Protein AF-A0A2H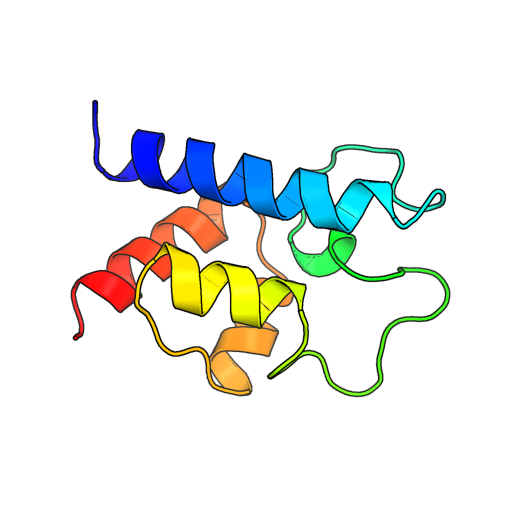6F7Y7-F1 (afdb_monomer_lite)

Radius of gyration: 12.27 Å; chains: 1; bounding box: 32×19×37 Å

pLDDT: mean 95.38, std 5.8, range [60.31, 98.62]

Foldseek 3Di:
DDLLVVLLVQLVVLQCVQLVVEVVSVDPPQQQLSSAHPVDGDPAQPPDPSVVCLCVVLVFDADRVNRVVSNRDGSSVNSVVSVVRSVVD

Structure (mmCIF, N/CA/C/O backbone):
data_AF-A0A2H6F7Y7-F1
#
_entry.id   AF-A0A2H6F7Y7-F1
#
loop_
_atom_site.group_PDB
_atom_site.id
_atom_site.type_symbol
_atom_site.label_atom_id
_atom_site.label_alt_id
_atom_site.label_comp_id
_atom_site.label_asym_id
_atom_site.label_entity_id
_atom_site.label_seq_id
_atom_site.pdbx_PDB_ins_code
_atom_site.Cartn_x
_atom_site.Cartn_y
_atom_site.Cartn_z
_atom_site.occupancy
_atom_site.B_iso_or_equiv
_atom_site.auth_seq_id
_atom_site.auth_comp_id
_atom_site.auth_asym_id
_atom_site.auth_atom_id
_atom_site.pdbx_PDB_model_num
ATOM 1 N N . MET A 1 1 ? 0.221 2.595 21.876 1.00 60.31 1 MET A N 1
ATOM 2 C CA . MET A 1 1 ? 0.499 2.877 20.449 1.00 60.31 1 MET A CA 1
ATOM 3 C C . MET A 1 1 ? -0.834 3.199 19.800 1.00 60.31 1 MET A C 1
ATOM 5 O O . MET A 1 1 ? -1.777 2.469 20.073 1.00 60.31 1 MET A O 1
ATOM 9 N N . THR A 1 2 ? -0.962 4.309 19.072 1.00 89.19 2 THR A N 1
ATOM 10 C CA . THR A 1 2 ? -2.238 4.681 18.431 1.00 89.19 2 THR A CA 1
ATOM 11 C C . THR A 1 2 ? -2.558 3.721 17.283 1.00 89.19 2 THR A C 1
ATOM 13 O O . THR A 1 2 ? -1.639 3.108 16.732 1.00 89.19 2 THR A O 1
ATOM 16 N N . ALA A 1 3 ? -3.841 3.596 16.922 1.00 91.12 3 ALA A N 1
ATOM 17 C CA . ALA A 1 3 ? -4.265 2.820 15.753 1.00 91.12 3 ALA A CA 1
ATOM 18 C C . ALA A 1 3 ? -3.504 3.277 14.498 1.00 91.12 3 ALA A C 1
ATOM 20 O O . ALA A 1 3 ? -2.867 2.457 13.849 1.00 91.12 3 ALA A O 1
ATOM 21 N N . TYR A 1 4 ? -3.421 4.597 14.288 1.00 96.38 4 TYR A N 1
ATOM 22 C CA . TYR A 1 4 ? -2.637 5.215 13.217 1.00 96.38 4 TYR A CA 1
ATOM 23 C C . TYR A 1 4 ? -1.198 4.702 13.142 1.00 96.38 4 TYR A C 1
ATOM 25 O O . TYR A 1 4 ? -0.790 4.174 12.115 1.00 96.38 4 TYR A O 1
ATOM 33 N N . LYS A 1 5 ? -0.426 4.796 14.235 1.00 97.06 5 LYS A N 1
ATOM 34 C CA . LYS A 1 5 ? 0.985 4.385 14.214 1.00 97.06 5 LYS A CA 1
ATOM 35 C C . LYS A 1 5 ? 1.137 2.894 13.901 1.00 97.06 5 LYS A C 1
ATOM 37 O O . LYS A 1 5 ? 2.028 2.519 13.152 1.00 97.06 5 LYS A O 1
ATOM 42 N N . LYS A 1 6 ? 0.265 2.046 14.459 1.00 96.75 6 LYS A N 1
ATOM 43 C CA . LYS A 1 6 ? 0.285 0.603 14.184 1.00 96.75 6 LYS A CA 1
ATOM 44 C C . LYS A 1 6 ? -0.025 0.314 12.712 1.00 96.75 6 LYS A C 1
ATOM 46 O O . LYS A 1 6 ? 0.702 -0.465 12.104 1.00 96.75 6 LYS A O 1
ATOM 51 N N . THR A 1 7 ? -1.065 0.934 12.157 1.00 97.94 7 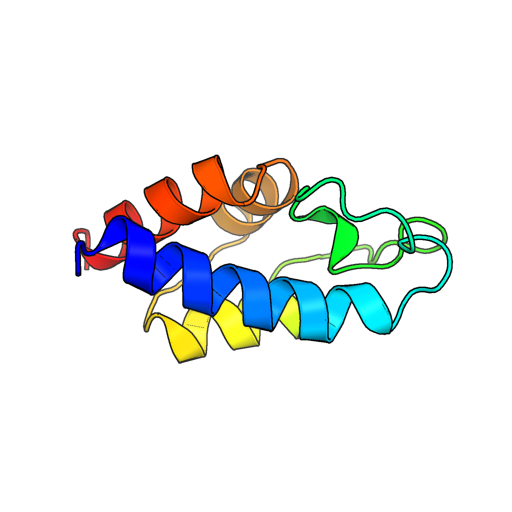THR A N 1
ATOM 52 C CA . THR A 1 7 ? -1.454 0.755 10.752 1.00 97.94 7 THR A CA 1
ATOM 53 C C . THR A 1 7 ? -0.366 1.267 9.818 1.00 97.94 7 THR A C 1
ATOM 55 O O . THR A 1 7 ? 0.072 0.516 8.953 1.00 97.94 7 THR A O 1
ATOM 58 N N . TYR A 1 8 ? 0.159 2.471 10.061 1.00 98.50 8 TYR A N 1
ATOM 59 C CA . TYR A 1 8 ? 1.249 3.049 9.276 1.00 98.50 8 TYR A CA 1
ATOM 60 C C . TYR A 1 8 ? 2.494 2.154 9.278 1.00 98.50 8 TYR A C 1
ATOM 62 O O . TYR A 1 8 ? 3.043 1.851 8.223 1.00 98.50 8 TYR A O 1
ATOM 70 N N . ASP A 1 9 ? 2.934 1.684 10.453 1.00 98.31 9 ASP A N 1
ATOM 71 C CA . ASP A 1 9 ? 4.133 0.845 10.573 1.00 98.31 9 ASP A CA 1
ATOM 72 C C . ASP A 1 9 ? 3.982 -0.488 9.817 1.00 98.31 9 ASP A C 1
ATOM 74 O O . ASP A 1 9 ? 4.961 -1.011 9.280 1.00 98.31 9 ASP A O 1
ATOM 78 N N . ILE A 1 10 ? 2.771 -1.055 9.779 1.00 98.44 10 ILE A N 1
ATOM 79 C CA . ILE A 1 10 ? 2.470 -2.287 9.038 1.00 98.44 10 ILE A CA 1
ATOM 80 C C . ILE A 1 10 ? 2.390 -2.001 7.535 1.00 98.44 10 ILE A C 1
ATOM 82 O O . ILE A 1 10 ? 3.053 -2.686 6.756 1.00 98.44 10 ILE A O 1
ATOM 86 N N . LEU A 1 11 ? 1.660 -0.960 7.132 1.00 98.56 11 LEU A N 1
ATOM 87 C CA . LEU A 1 11 ? 1.518 -0.566 5.732 1.00 98.56 11 LEU A CA 1
ATOM 88 C C . LEU A 1 11 ? 2.878 -0.219 5.118 1.00 98.56 11 LEU A C 1
ATOM 90 O O . LEU A 1 11 ? 3.197 -0.680 4.029 1.00 98.56 11 LEU A O 1
ATOM 94 N N . TYR A 1 12 ? 3.740 0.492 5.850 1.00 98.62 12 TYR A N 1
ATOM 95 C CA . TYR A 1 12 ? 5.100 0.808 5.408 1.00 98.62 12 TYR A CA 1
ATOM 96 C C . TYR A 1 12 ? 5.961 -0.443 5.170 1.00 98.62 12 TYR A C 1
ATOM 98 O O . TYR A 1 12 ? 6.852 -0.433 4.314 1.00 98.62 12 TYR A O 1
ATOM 106 N N . ARG A 1 13 ? 5.719 -1.535 5.911 1.00 98.56 13 ARG A N 1
ATOM 107 C CA . ARG A 1 13 ? 6.407 -2.819 5.685 1.00 98.56 13 ARG A CA 1
ATOM 108 C C . ARG A 1 13 ? 5.918 -3.495 4.410 1.00 98.56 13 ARG A C 1
ATOM 110 O O . ARG A 1 13 ? 6.766 -3.955 3.652 1.00 98.56 13 ARG A O 1
ATOM 117 N N . ILE A 1 14 ? 4.605 -3.514 4.172 1.00 98.50 14 ILE A N 1
ATOM 118 C CA . ILE A 1 14 ? 4.012 -4.035 2.928 1.00 98.50 14 ILE A CA 1
ATOM 119 C C . ILE A 1 14 ? 4.529 -3.219 1.740 1.00 98.50 14 ILE A C 1
ATOM 121 O O . ILE A 1 14 ? 5.161 -3.761 0.838 1.00 98.50 14 ILE A O 1
ATOM 125 N N . TYR A 1 15 ? 4.418 -1.895 1.810 1.00 98.50 15 TYR A N 1
ATOM 126 C CA . TYR A 1 15 ? 4.940 -0.985 0.796 1.00 98.50 15 TYR A CA 1
ATOM 127 C C . TYR A 1 15 ? 6.412 -1.252 0.464 1.00 98.50 15 TYR A C 1
ATOM 129 O O . TYR A 1 15 ? 6.776 -1.384 -0.701 1.00 98.50 15 TYR A O 1
ATOM 137 N N . ASN A 1 16 ? 7.279 -1.411 1.472 1.00 98.00 16 ASN A N 1
ATOM 138 C CA . ASN A 1 16 ? 8.686 -1.718 1.213 1.00 98.00 16 ASN A CA 1
ATOM 139 C C . ASN A 1 16 ? 8.923 -3.140 0.692 1.00 98.00 16 ASN A C 1
ATOM 141 O O . ASN A 1 16 ? 9.916 -3.335 -0.010 1.00 98.00 16 ASN A O 1
ATOM 145 N N . LYS A 1 17 ? 8.071 -4.117 1.032 1.00 97.75 17 LYS A N 1
ATOM 146 C CA . LYS A 1 17 ? 8.126 -5.472 0.460 1.00 97.75 17 LYS A CA 1
ATOM 147 C C . LYS A 1 17 ? 7.963 -5.389 -1.059 1.00 97.75 17 LYS A C 1
ATOM 149 O O . LYS A 1 17 ? 8.820 -5.905 -1.768 1.00 97.75 17 LYS A O 1
ATOM 154 N N . HIS A 1 18 ? 6.934 -4.690 -1.541 1.00 97.75 18 HIS A N 1
ATOM 155 C CA . HIS A 1 18 ? 6.637 -4.606 -2.975 1.00 97.75 18 HIS A CA 1
ATOM 156 C C . HIS A 1 18 ? 7.533 -3.613 -3.717 1.00 97.75 18 HIS A C 1
ATOM 158 O O . HIS A 1 18 ? 8.112 -3.965 -4.741 1.00 97.75 18 HIS A O 1
ATOM 164 N N . ARG A 1 19 ? 7.758 -2.410 -3.168 1.00 96.81 19 ARG A N 1
ATOM 165 C CA . ARG A 1 19 ? 8.587 -1.374 -3.812 1.00 96.81 19 ARG A CA 1
ATOM 166 C C . ARG A 1 19 ? 9.981 -1.866 -4.180 1.00 96.81 19 ARG A C 1
ATOM 168 O O . ARG A 1 19 ? 10.510 -1.514 -5.227 1.00 96.81 19 ARG A O 1
ATOM 175 N N . ARG A 1 20 ? 10.596 -2.681 -3.318 1.00 95.88 20 ARG A N 1
ATOM 176 C CA . ARG A 1 20 ? 11.966 -3.185 -3.521 1.00 95.88 20 ARG A CA 1
ATOM 177 C C . ARG A 1 20 ? 12.099 -4.156 -4.694 1.00 95.88 20 ARG A C 1
ATOM 179 O O . ARG A 1 20 ? 13.229 -4.407 -5.109 1.00 95.88 20 ARG A O 1
ATOM 186 N N . ASN A 1 21 ? 10.990 -4.660 -5.232 1.00 95.75 21 ASN A N 1
ATOM 187 C CA . ASN A 1 21 ? 10.997 -5.476 -6.443 1.00 95.75 21 ASN A CA 1
ATOM 188 C C . ASN A 1 21 ? 11.301 -4.638 -7.699 1.00 95.75 21 ASN A C 1
ATOM 190 O O . ASN A 1 21 ? 11.751 -5.191 -8.700 1.00 95.75 21 ASN A O 1
ATOM 194 N N . TYR A 1 22 ? 11.143 -3.312 -7.622 1.00 95.69 22 TYR A N 1
ATOM 195 C CA . TYR A 1 22 ? 11.280 -2.383 -8.741 1.00 95.69 22 TYR A CA 1
ATOM 196 C C . TYR A 1 22 ? 12.455 -1.428 -8.497 1.00 95.69 22 TYR A C 1
ATOM 198 O O . TYR A 1 22 ? 12.425 -0.574 -7.607 1.00 95.69 22 TYR A O 1
ATOM 206 N N . LYS A 1 23 ? 13.536 -1.575 -9.273 1.00 93.88 23 LYS A N 1
ATOM 207 C CA . LYS A 1 23 ? 14.770 -0.778 -9.097 1.00 93.88 23 LYS A CA 1
ATOM 208 C C . LYS A 1 23 ? 14.546 0.699 -9.411 1.00 93.88 23 LYS A C 1
ATOM 210 O O . LYS A 1 23 ? 15.155 1.567 -8.787 1.00 93.88 23 LYS A O 1
ATOM 215 N N . GLU A 1 24 ? 13.674 0.971 -10.371 1.00 94.62 24 GLU A N 1
ATOM 216 C CA . GLU A 1 24 ? 13.210 2.297 -10.753 1.00 94.62 24 GLU A CA 1
ATOM 217 C C . GLU A 1 24 ? 12.518 3.018 -9.585 1.00 94.62 24 GLU A C 1
ATOM 219 O O . GLU A 1 24 ? 12.686 4.226 -9.424 1.00 94.62 24 GLU A O 1
ATOM 224 N N . ASN A 1 25 ? 11.901 2.276 -8.659 1.00 95.56 25 ASN A N 1
ATOM 225 C CA . ASN A 1 25 ? 11.249 2.821 -7.466 1.00 95.56 25 ASN A CA 1
ATOM 226 C C . ASN A 1 25 ? 12.213 2.964 -6.272 1.00 95.56 25 ASN A C 1
ATOM 228 O O . ASN A 1 25 ? 11.815 2.846 -5.111 1.00 95.56 25 ASN A O 1
ATOM 232 N N . SER A 1 26 ? 13.502 3.210 -6.528 1.00 90.62 26 SER A N 1
ATOM 233 C CA . SER A 1 26 ? 14.556 3.272 -5.499 1.00 90.62 26 SER A CA 1
ATOM 234 C C . SER A 1 26 ? 14.387 4.408 -4.482 1.00 90.62 26 SER A C 1
ATOM 236 O O . SER A 1 26 ? 14.758 4.245 -3.312 1.00 90.62 26 SER A O 1
ATOM 238 N N . TYR A 1 27 ? 13.775 5.529 -4.872 1.00 93.25 27 TYR A N 1
ATOM 239 C CA . TYR A 1 27 ? 13.490 6.646 -3.972 1.00 93.25 27 TYR A CA 1
ATOM 240 C C . TYR A 1 27 ? 12.251 6.371 -3.107 1.00 93.25 27 TYR A C 1
ATOM 242 O O . TYR A 1 27 ? 11.187 6.032 -3.617 1.00 93.25 27 TYR A O 1
ATOM 250 N N . ASP A 1 28 ? 12.384 6.521 -1.786 1.00 95.56 28 ASP A N 1
ATOM 251 C CA . ASP A 1 28 ? 11.280 6.304 -0.844 1.00 95.56 28 ASP A CA 1
ATOM 252 C C . ASP A 1 28 ? 10.390 7.554 -0.726 1.00 95.56 28 ASP A C 1
ATOM 254 O O . ASP A 1 28 ? 10.451 8.296 0.256 1.00 95.56 28 ASP A O 1
ATOM 258 N N . SER A 1 29 ? 9.577 7.808 -1.755 1.00 95.75 29 SER A N 1
ATOM 259 C CA . SER A 1 29 ? 8.657 8.956 -1.784 1.00 95.75 29 SER A CA 1
ATOM 260 C C . SER A 1 29 ? 7.412 8.764 -0.915 1.00 95.75 29 SER A C 1
ATOM 262 O O . SER A 1 29 ? 6.688 9.738 -0.687 1.00 95.75 29 SER A O 1
ATOM 264 N N . LYS A 1 30 ? 7.173 7.529 -0.445 1.00 98.19 30 LYS A N 1
ATOM 265 C CA . LYS A 1 30 ? 5.978 7.088 0.291 1.00 98.19 30 LYS A CA 1
ATOM 266 C C . LYS A 1 30 ? 4.681 7.159 -0.522 1.00 98.19 30 LYS A C 1
ATOM 268 O O . LYS A 1 30 ? 3.613 7.213 0.079 1.00 98.19 30 LYS A O 1
ATOM 273 N N . GLN A 1 31 ? 4.768 7.197 -1.850 1.00 98.06 31 GLN A N 1
ATOM 274 C CA . GLN A 1 31 ? 3.609 7.112 -2.745 1.00 98.06 31 GLN A CA 1
ATOM 275 C C . GLN A 1 31 ? 3.201 5.654 -2.946 1.00 98.06 31 GLN A C 1
ATOM 277 O O . GLN A 1 31 ? 4.059 4.832 -3.268 1.00 98.06 31 GLN A O 1
ATOM 282 N N . MET A 1 32 ? 1.920 5.333 -2.777 1.00 98.00 32 MET A N 1
ATOM 283 C CA . MET A 1 32 ? 1.413 3.958 -2.849 1.00 98.00 32 MET A CA 1
ATOM 284 C C . MET A 1 32 ? 1.667 3.307 -4.212 1.00 98.00 32 MET A C 1
ATOM 286 O O . MET A 1 32 ? 2.083 2.149 -4.251 1.00 98.00 32 MET A O 1
ATOM 290 N N . CYS A 1 33 ? 1.556 4.067 -5.307 1.00 97.12 33 CYS A N 1
ATOM 291 C CA . CYS A 1 33 ? 1.860 3.600 -6.663 1.00 97.12 33 CYS A CA 1
ATOM 292 C C . CYS A 1 33 ? 3.255 2.963 -6.825 1.00 97.12 33 CYS A C 1
ATOM 294 O O . CYS A 1 33 ? 3.454 2.121 -7.697 1.00 97.12 33 CYS A O 1
ATOM 296 N N . LEU A 1 34 ? 4.224 3.271 -5.949 1.00 97.81 34 LEU A N 1
ATOM 297 C CA . LEU A 1 34 ? 5.554 2.650 -5.991 1.00 97.81 34 LEU A CA 1
ATOM 298 C C . LEU A 1 34 ? 5.575 1.172 -5.567 1.00 97.81 34 LEU A C 1
ATOM 300 O O . LEU A 1 34 ? 6.637 0.545 -5.616 1.00 97.81 34 LEU A O 1
ATOM 304 N N . MET A 1 35 ? 4.446 0.602 -5.141 1.00 97.56 35 MET A N 1
ATOM 305 C CA . MET A 1 35 ? 4.302 -0.845 -4.958 1.00 97.56 35 MET A CA 1
ATOM 306 C C . MET A 1 35 ? 4.174 -1.610 -6.287 1.00 97.56 35 MET A C 1
ATOM 308 O O . MET A 1 35 ? 4.280 -2.835 -6.271 1.00 97.56 35 MET A O 1
ATOM 312 N N . TRP A 1 36 ? 4.017 -0.911 -7.416 1.00 97.81 36 TRP A N 1
ATOM 313 C CA . TRP A 1 36 ? 4.008 -1.460 -8.778 1.00 97.81 36 TRP A CA 1
ATOM 314 C C . TRP A 1 36 ? 5.142 -0.865 -9.617 1.00 97.81 36 TRP A C 1
ATOM 316 O O . TRP A 1 36 ? 5.750 0.134 -9.227 1.00 97.81 36 TRP A O 1
ATOM 326 N N . SER A 1 37 ? 5.452 -1.462 -10.772 1.00 95.81 37 SER A N 1
ATOM 327 C CA . SER A 1 37 ? 6.439 -0.870 -11.682 1.00 95.81 37 SER A CA 1
ATOM 328 C C . SER A 1 37 ? 5.939 0.476 -12.204 1.00 95.81 37 SER A C 1
ATOM 330 O O . SER A 1 37 ? 4.806 0.599 -12.655 1.00 95.81 37 SER A O 1
ATOM 332 N N . THR A 1 38 ? 6.805 1.488 -12.175 1.00 93.56 38 THR A N 1
ATOM 333 C CA . THR A 1 38 ? 6.536 2.787 -12.814 1.00 93.56 38 THR A CA 1
ATOM 334 C C . THR A 1 38 ? 6.987 2.826 -14.275 1.00 93.56 38 THR A C 1
ATOM 336 O O . THR A 1 38 ? 6.659 3.768 -14.993 1.00 93.56 38 THR A O 1
ATOM 339 N N . ALA A 1 39 ? 7.745 1.818 -14.716 1.00 94.25 39 ALA A N 1
ATOM 340 C CA . ALA A 1 39 ? 8.193 1.670 -16.097 1.00 94.25 39 ALA A CA 1
ATOM 341 C C . ALA A 1 39 ? 7.235 0.805 -16.930 1.00 94.25 39 ALA A C 1
ATOM 343 O O . ALA A 1 39 ? 7.078 1.061 -18.121 1.00 94.25 39 ALA A O 1
ATOM 344 N N . ASP A 1 40 ? 6.616 -0.193 -16.298 1.00 94.62 40 ASP A N 1
ATOM 345 C CA . ASP A 1 40 ? 5.663 -1.129 -16.898 1.00 94.62 40 ASP A CA 1
ATOM 346 C C . ASP A 1 40 ? 4.511 -1.392 -15.905 1.00 94.62 40 ASP A C 1
ATOM 348 O O . ASP A 1 40 ? 4.453 -2.458 -15.281 1.00 94.62 40 ASP A O 1
ATOM 352 N N . PRO A 1 41 ? 3.671 -0.375 -15.623 1.00 92.50 41 PRO A N 1
ATOM 353 C CA . PRO A 1 41 ? 2.569 -0.519 -14.680 1.00 92.50 41 PRO A CA 1
ATOM 354 C C . PRO A 1 41 ? 1.555 -1.543 -15.206 1.00 92.50 41 PRO A C 1
ATOM 356 O O . PRO A 1 41 ? 1.361 -1.636 -16.418 1.00 92.50 41 PRO A O 1
ATOM 359 N N . PRO A 1 42 ? 0.895 -2.308 -14.324 1.00 91.38 42 PRO A N 1
ATOM 360 C CA . PRO A 1 42 ? -0.138 -3.236 -14.762 1.00 91.38 42 PRO A CA 1
ATOM 361 C C . PRO A 1 42 ? -1.343 -2.479 -15.337 1.00 91.38 42 PRO A C 1
ATOM 363 O O . PRO A 1 42 ? -1.630 -1.354 -14.925 1.00 91.38 42 PRO A O 1
ATOM 366 N N . ASP A 1 43 ? -2.072 -3.128 -16.246 1.00 92.12 43 ASP A N 1
ATOM 367 C CA . ASP A 1 43 ? -3.317 -2.585 -16.805 1.00 92.12 43 ASP A CA 1
ATOM 368 C C . ASP A 1 43 ? -4.419 -2.460 -15.735 1.00 92.12 43 ASP A C 1
ATOM 370 O O . ASP A 1 43 ? -5.208 -1.518 -15.755 1.00 92.12 43 ASP A O 1
ATOM 374 N N . GLU A 1 44 ? -4.440 -3.393 -14.778 1.00 92.31 44 GLU A N 1
ATOM 375 C CA . GLU A 1 44 ? -5.360 -3.435 -13.640 1.00 92.31 44 GLU A CA 1
ATOM 376 C C . GLU A 1 44 ? -4.557 -3.577 -12.340 1.00 92.31 44 GLU A C 1
ATOM 378 O O . GLU A 1 44 ? -3.626 -4.382 -12.246 1.00 92.31 44 GLU A O 1
ATOM 383 N N . ILE A 1 45 ? -4.898 -2.770 -11.334 1.00 93.44 45 ILE A N 1
ATOM 384 C CA . ILE A 1 45 ? -4.235 -2.785 -10.022 1.00 93.44 45 ILE A CA 1
ATOM 385 C C . ILE A 1 45 ? -5.056 -3.513 -8.955 1.00 93.44 45 ILE A C 1
ATOM 387 O O . ILE A 1 45 ? -4.465 -4.023 -8.003 1.00 93.44 45 ILE A O 1
ATOM 391 N N . GLU A 1 46 ? -6.381 -3.591 -9.103 1.00 93.00 46 GLU A N 1
ATOM 392 C CA . GLU A 1 46 ? -7.253 -4.378 -8.224 1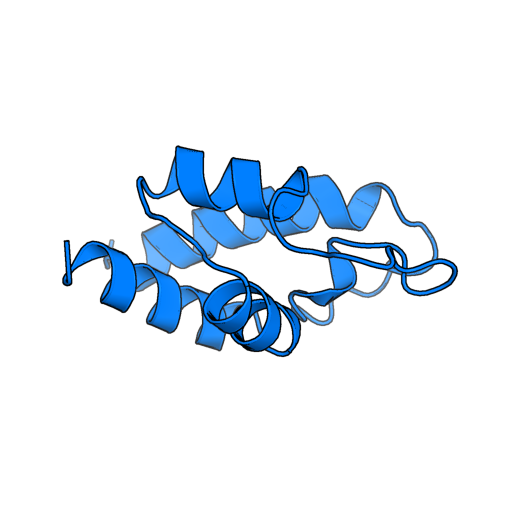.00 93.00 46 GLU A CA 1
ATOM 393 C C . GLU A 1 46 ? -6.852 -5.865 -8.269 1.00 93.00 46 GLU A C 1
ATOM 395 O O . GLU A 1 46 ? -6.414 -6.370 -9.304 1.00 93.00 46 GLU A O 1
ATOM 400 N N . GLY A 1 47 ? -6.919 -6.563 -7.131 1.00 91.25 47 GLY A N 1
ATOM 401 C CA . GLY A 1 47 ? -6.563 -7.987 -7.044 1.00 91.25 47 GLY A CA 1
ATOM 402 C C . GLY A 1 47 ? -5.093 -8.306 -7.353 1.00 91.25 47 GLY A C 1
ATOM 403 O O . GLY A 1 47 ? -4.745 -9.451 -7.650 1.00 91.25 47 GLY A O 1
ATOM 404 N N . THR A 1 48 ? -4.210 -7.302 -7.336 1.00 96.31 48 THR A N 1
ATOM 405 C CA . THR A 1 48 ? -2.763 -7.519 -7.438 1.00 96.31 48 THR A CA 1
ATOM 406 C C . THR A 1 48 ? -2.149 -7.794 -6.065 1.00 96.31 48 THR A C 1
ATOM 408 O O . THR A 1 48 ? -2.657 -7.344 -5.039 1.00 96.31 48 THR A O 1
ATOM 411 N N . GLU A 1 49 ? -0.990 -8.470 -6.039 1.00 97.19 49 GLU A N 1
ATOM 412 C CA . GLU A 1 49 ? -0.324 -8.881 -4.788 1.00 97.19 49 GLU A CA 1
ATOM 413 C C . GLU A 1 49 ? -0.171 -7.748 -3.746 1.00 97.19 49 GLU A C 1
ATOM 415 O O . GLU A 1 49 ? -0.378 -8.023 -2.563 1.00 97.19 49 GLU A O 1
ATOM 420 N N . PRO A 1 50 ? 0.163 -6.487 -4.113 1.00 97.88 50 PRO A N 1
ATOM 421 C CA . PRO A 1 50 ? 0.203 -5.401 -3.138 1.00 97.88 50 PRO A CA 1
ATOM 422 C C . PRO A 1 50 ? -1.128 -5.140 -2.427 1.00 97.88 50 PRO A C 1
ATOM 424 O O . PRO A 1 50 ? -1.114 -4.902 -1.219 1.00 97.88 50 PRO A O 1
ATOM 427 N N . PHE A 1 51 ? -2.263 -5.183 -3.134 1.00 98.06 51 PHE A N 1
ATOM 428 C CA . PHE A 1 51 ? -3.569 -4.993 -2.501 1.00 98.06 51 PHE A CA 1
ATOM 429 C C . PHE A 1 51 ? -4.046 -6.249 -1.775 1.00 98.06 51 PHE A C 1
ATOM 431 O O . PHE A 1 51 ? -4.492 -6.106 -0.638 1.00 98.06 51 PHE A O 1
ATOM 438 N N . ASP A 1 52 ? -3.821 -7.452 -2.311 1.00 97.94 52 ASP A N 1
ATOM 439 C CA . ASP A 1 52 ? -4.121 -8.713 -1.608 1.00 97.94 52 ASP A CA 1
ATOM 440 C C . ASP A 1 52 ? -3.441 -8.769 -0.226 1.00 97.94 52 ASP A C 1
ATOM 442 O O . ASP A 1 52 ? -4.030 -9.179 0.782 1.00 97.94 52 ASP A O 1
ATOM 446 N N . ASP A 1 53 ? -2.178 -8.332 -0.152 1.00 98.38 53 ASP A N 1
ATOM 447 C CA . ASP A 1 53 ? -1.426 -8.267 1.101 1.00 98.38 53 ASP A CA 1
ATOM 448 C C . ASP A 1 53 ? -2.020 -7.241 2.079 1.00 98.38 53 ASP A C 1
ATOM 450 O O . ASP A 1 53 ? -2.044 -7.492 3.292 1.00 98.38 53 ASP A O 1
ATOM 454 N N . ILE A 1 54 ? -2.503 -6.098 1.582 1.00 98.19 54 ILE A N 1
ATOM 455 C CA . ILE A 1 54 ? -3.167 -5.064 2.390 1.00 98.19 54 ILE A CA 1
ATOM 456 C C . ILE A 1 54 ? -4.508 -5.590 2.911 1.00 98.19 54 ILE A C 1
ATOM 458 O O . ILE A 1 54 ? -4.724 -5.569 4.127 1.00 98.19 54 ILE A O 1
ATOM 462 N N . GLU A 1 55 ? -5.367 -6.113 2.035 1.00 98.06 55 GLU A N 1
ATOM 463 C CA . GLU A 1 55 ? -6.669 -6.693 2.381 1.00 98.06 55 GLU A CA 1
ATOM 464 C C . GLU A 1 55 ? -6.526 -7.767 3.452 1.00 98.06 55 GLU A C 1
ATOM 466 O O . GLU A 1 55 ? -7.146 -7.691 4.515 1.00 98.06 55 GLU A O 1
ATOM 471 N N . LYS A 1 56 ? -5.624 -8.727 3.231 1.00 98.00 56 LYS A N 1
ATOM 472 C CA . LYS A 1 56 ? -5.370 -9.818 4.173 1.00 98.00 56 LYS A CA 1
ATOM 473 C C . LYS A 1 56 ? -4.805 -9.332 5.504 1.00 98.00 56 LYS A C 1
ATOM 475 O O . LYS A 1 56 ? -5.129 -9.894 6.550 1.00 98.00 56 LYS A O 1
ATOM 480 N N . THR A 1 57 ? -3.920 -8.335 5.486 1.00 98.19 57 THR A N 1
ATOM 481 C CA . THR A 1 57 ? -3.248 -7.863 6.706 1.00 98.19 57 THR A CA 1
ATOM 482 C C . THR A 1 57 ? -4.163 -7.017 7.580 1.00 98.19 57 THR A C 1
ATOM 484 O O . THR A 1 57 ? -4.111 -7.121 8.810 1.00 98.19 57 THR A O 1
ATOM 487 N N . PHE A 1 58 ? -4.974 -6.162 6.962 1.00 96.94 58 PHE A N 1
ATOM 488 C CA . PHE A 1 58 ? -5.883 -5.274 7.681 1.00 96.94 58 PHE A CA 1
ATOM 489 C C . PHE A 1 58 ? -7.284 -5.847 7.830 1.00 96.94 58 PHE A C 1
ATOM 491 O O . PHE A 1 58 ? -8.070 -5.258 8.573 1.00 96.94 58 PHE A O 1
ATOM 498 N N . ASP A 1 59 ? -7.548 -6.999 7.206 1.00 97.06 59 ASP A N 1
ATOM 499 C CA . ASP A 1 59 ? -8.863 -7.614 7.118 1.00 97.06 59 ASP A CA 1
ATOM 500 C C . ASP A 1 59 ? -9.854 -6.554 6.611 1.00 97.06 59 ASP A C 1
ATOM 502 O O . ASP A 1 59 ? -10.693 -6.062 7.359 1.00 97.06 59 ASP A O 1
ATOM 506 N N . ILE A 1 60 ? -9.681 -6.119 5.362 1.00 96.69 60 ILE A N 1
ATOM 507 C CA . ILE A 1 60 ? -10.548 -5.167 4.644 1.00 96.69 60 ILE A CA 1
ATOM 508 C C . ILE A 1 60 ? -10.800 -5.685 3.224 1.00 96.69 60 ILE A C 1
ATOM 510 O O . ILE A 1 60 ? -10.127 -6.617 2.796 1.00 96.69 60 ILE A O 1
ATOM 514 N N . SER A 1 61 ? -11.760 -5.086 2.521 1.00 96.12 61 SER A N 1
ATOM 515 C CA . SER A 1 61 ? -11.989 -5.323 1.094 1.00 96.12 61 SER A CA 1
ATOM 516 C C . SER A 1 61 ? -11.736 -4.026 0.331 1.00 96.12 61 SER A C 1
ATOM 518 O O . SER A 1 61 ? -12.174 -2.965 0.783 1.00 96.12 61 SER A O 1
ATOM 520 N N . ILE A 1 62 ? -11.005 -4.122 -0.774 1.00 96.56 62 ILE A N 1
ATOM 521 C CA . ILE A 1 62 ? -10.637 -3.028 -1.671 1.00 96.56 62 ILE A CA 1
ATOM 522 C C . ILE A 1 62 ? -11.226 -3.379 -3.039 1.00 96.56 62 ILE A C 1
ATOM 524 O O . ILE A 1 62 ? -10.764 -4.313 -3.682 1.00 96.56 62 ILE A O 1
ATOM 528 N N . ASN A 1 63 ? -12.261 -2.653 -3.455 1.00 95.19 63 ASN A N 1
ATOM 529 C CA . ASN A 1 63 ? -12.797 -2.742 -4.820 1.00 95.19 63 ASN A CA 1
ATOM 530 C C . ASN A 1 63 ? -11.973 -1.875 -5.790 1.00 95.19 63 ASN A C 1
ATOM 532 O O . ASN A 1 63 ? -11.046 -1.180 -5.369 1.00 95.19 63 ASN A O 1
ATOM 536 N N . ASP A 1 64 ? -12.342 -1.865 -7.069 1.00 94.75 64 ASP A N 1
ATOM 537 C CA . ASP A 1 64 ? -11.691 -1.089 -8.129 1.00 94.75 64 ASP A CA 1
ATOM 538 C C . ASP A 1 64 ? -11.562 0.407 -7.781 1.00 94.75 64 ASP A C 1
ATOM 540 O O . ASP A 1 64 ? -10.488 0.989 -7.942 1.00 94.75 64 ASP A O 1
ATOM 544 N N . ASP A 1 65 ? -12.633 1.035 -7.278 1.00 95.56 65 ASP A N 1
ATOM 545 C CA . ASP A 1 65 ? -12.649 2.466 -6.941 1.00 95.56 65 ASP A CA 1
ATOM 546 C C . ASP A 1 65 ? -11.704 2.757 -5.762 1.00 95.56 65 ASP A C 1
ATOM 548 O O . ASP A 1 65 ? -10.885 3.677 -5.812 1.00 95.56 65 ASP A O 1
ATOM 552 N N . ASP A 1 66 ? -11.763 1.928 -4.717 1.00 96.19 66 ASP A N 1
ATOM 553 C CA . ASP A 1 66 ? -10.868 2.012 -3.565 1.00 96.19 66 ASP A CA 1
ATOM 554 C C . ASP A 1 66 ? -9.405 1.768 -3.964 1.00 96.19 66 ASP A C 1
ATOM 556 O O . ASP A 1 66 ? -8.502 2.409 -3.420 1.00 96.19 66 ASP A O 1
ATOM 560 N N . ALA A 1 67 ? -9.159 0.852 -4.906 1.00 96.88 67 ALA A N 1
ATOM 561 C CA . ALA A 1 67 ? -7.831 0.547 -5.424 1.00 96.88 67 ALA A CA 1
ATOM 562 C C . ALA A 1 67 ? -7.240 1.755 -6.159 1.00 96.88 67 ALA A C 1
ATOM 564 O O . ALA A 1 67 ? -6.087 2.114 -5.906 1.00 96.88 67 ALA A O 1
ATOM 565 N N . LEU A 1 68 ? -8.026 2.409 -7.020 1.00 96.06 68 LEU A N 1
ATOM 566 C CA . LEU A 1 68 ? -7.617 3.626 -7.726 1.00 96.06 68 LEU A CA 1
ATOM 567 C C . LEU A 1 68 ? -7.309 4.766 -6.749 1.00 96.06 68 LEU A C 1
ATOM 569 O O . LEU A 1 68 ? -6.233 5.361 -6.819 1.00 96.06 68 LEU A O 1
ATOM 573 N N . ASP A 1 69 ? -8.198 5.008 -5.785 1.00 97.12 69 ASP A N 1
ATOM 574 C CA . ASP A 1 69 ? -7.996 6.035 -4.761 1.00 97.12 69 ASP A CA 1
ATOM 575 C C . ASP A 1 69 ? -6.726 5.767 -3.939 1.00 97.12 69 ASP A C 1
ATOM 577 O O . ASP A 1 69 ? -5.884 6.650 -3.756 1.00 97.12 69 ASP A O 1
ATOM 581 N N . LEU A 1 70 ? -6.551 4.534 -3.451 1.00 97.81 70 LEU A N 1
ATOM 582 C CA . LEU A 1 70 ? -5.383 4.153 -2.656 1.00 97.81 70 LEU A CA 1
ATOM 583 C C . LEU A 1 70 ? -4.082 4.215 -3.459 1.00 97.81 70 LEU A C 1
ATOM 585 O O . LEU A 1 70 ? -3.040 4.506 -2.873 1.00 97.81 70 LEU A O 1
ATOM 589 N N . TYR A 1 71 ? -4.115 3.940 -4.762 1.00 97.00 71 TYR A N 1
ATOM 590 C CA . TYR A 1 71 ? -2.938 3.973 -5.632 1.00 97.00 71 TYR A CA 1
ATOM 591 C C . TYR A 1 71 ? -2.331 5.375 -5.745 1.00 97.00 71 TYR A C 1
ATOM 593 O O . TYR A 1 71 ? -1.103 5.523 -5.698 1.00 97.00 71 TYR A O 1
ATOM 601 N N . ASP A 1 72 ? -3.186 6.396 -5.813 1.00 96.81 72 ASP A N 1
ATOM 602 C CA . ASP A 1 72 ? -2.786 7.802 -5.926 1.00 96.81 72 ASP A CA 1
ATOM 603 C C . ASP A 1 72 ? -2.396 8.444 -4.581 1.00 96.81 72 ASP A C 1
ATOM 605 O O . ASP A 1 72 ? -1.811 9.533 -4.544 1.00 96.81 72 ASP A O 1
ATOM 609 N N . MET A 1 73 ? -2.674 7.771 -3.462 1.00 98.25 73 MET A N 1
ATOM 610 C CA . MET A 1 73 ? -2.386 8.268 -2.117 1.00 98.25 73 MET A CA 1
ATOM 611 C C . MET A 1 73 ? -0.923 8.098 -1.694 1.00 98.25 73 MET A C 1
ATOM 613 O O . MET A 1 73 ? -0.191 7.188 -2.098 1.00 98.25 73 MET A O 1
ATOM 617 N N . ARG A 1 74 ? -0.514 8.926 -0.730 1.00 98.50 74 ARG A N 1
ATOM 618 C CA . ARG A 1 74 ? 0.667 8.664 0.101 1.00 98.50 74 ARG A CA 1
ATOM 619 C C . ARG A 1 74 ? 0.327 7.705 1.235 1.00 98.50 74 ARG A C 1
ATOM 621 O O . ARG A 1 74 ? -0.808 7.634 1.693 1.00 98.50 74 ARG A O 1
ATOM 628 N N . LEU A 1 75 ? 1.345 7.056 1.798 1.00 98.25 75 LEU A N 1
ATOM 629 C CA . LEU A 1 75 ? 1.195 6.159 2.951 1.00 98.25 75 LEU A CA 1
ATOM 630 C C . LEU A 1 75 ? 0.425 6.773 4.124 1.00 98.25 75 LEU A C 1
ATOM 632 O O . LEU A 1 75 ? -0.301 6.060 4.809 1.00 98.25 75 LEU A O 1
ATOM 636 N N . GLU A 1 76 ? 0.587 8.071 4.382 1.00 98.06 76 GLU A N 1
ATOM 637 C CA . GLU A 1 76 ? -0.125 8.754 5.467 1.00 98.06 76 GLU A CA 1
ATOM 638 C C . GLU A 1 76 ? -1.635 8.832 5.201 1.00 98.06 76 GLU A C 1
ATOM 640 O O . GLU A 1 76 ? -2.420 8.586 6.116 1.00 98.06 76 GLU A O 1
ATOM 645 N N . GLU A 1 77 ? -2.026 9.114 3.956 1.00 98.44 77 GLU A N 1
ATOM 646 C CA . GLU A 1 77 ? -3.416 9.194 3.492 1.00 98.44 77 GLU A CA 1
ATOM 647 C C . GLU A 1 77 ? -4.039 7.799 3.419 1.00 98.44 77 GLU A C 1
ATOM 649 O O . GLU A 1 77 ? -5.071 7.549 4.042 1.00 98.44 77 GLU A O 1
ATOM 654 N N . ALA A 1 78 ? -3.336 6.852 2.793 1.00 98.31 78 ALA A N 1
ATOM 655 C CA . ALA A 1 78 ? -3.744 5.454 2.722 1.00 98.31 78 ALA A CA 1
ATOM 656 C C . ALA A 1 78 ? -3.905 4.828 4.118 1.00 98.31 78 ALA A C 1
ATOM 658 O O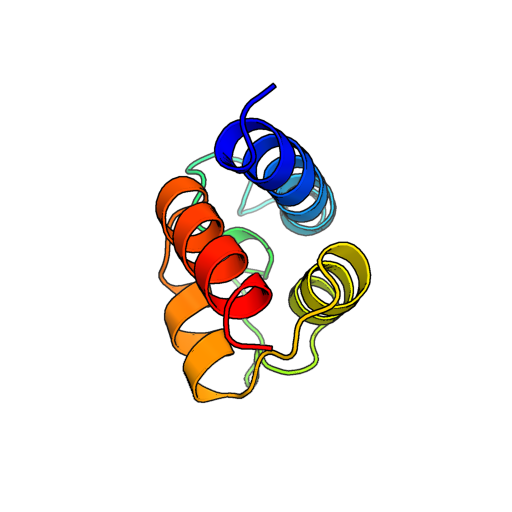 . ALA A 1 78 ? -4.827 4.054 4.354 1.00 98.31 78 ALA A O 1
ATOM 659 N N . THR A 1 79 ? -3.060 5.204 5.087 1.00 98.50 79 THR A N 1
ATOM 660 C CA . THR A 1 79 ? -3.212 4.763 6.484 1.00 98.50 79 THR A CA 1
ATOM 661 C C . THR A 1 79 ? -4.547 5.215 7.074 1.00 98.50 79 THR A C 1
ATOM 663 O O . THR A 1 79 ? -5.198 4.433 7.766 1.00 98.50 79 THR A O 1
ATOM 666 N N . MET A 1 80 ? -4.951 6.467 6.834 1.00 97.81 80 MET A N 1
ATOM 667 C CA . 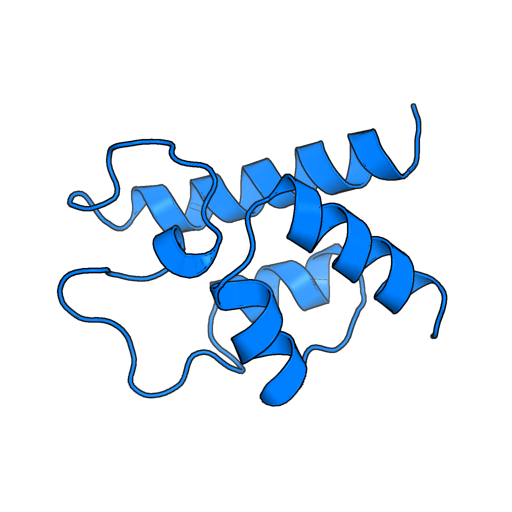MET A 1 80 ? -6.242 6.973 7.311 1.00 97.81 80 MET A CA 1
ATOM 668 C C . MET A 1 80 ? -7.391 6.241 6.619 1.00 97.81 80 MET A C 1
ATOM 670 O O . MET A 1 80 ? -8.272 5.731 7.309 1.00 97.81 80 MET A O 1
ATOM 674 N N . ARG A 1 81 ? -7.317 6.089 5.291 1.00 97.62 81 ARG A N 1
ATOM 675 C CA . ARG A 1 81 ? -8.328 5.388 4.492 1.00 97.62 81 ARG A CA 1
ATOM 676 C C . ARG A 1 81 ? -8.537 3.941 4.950 1.00 97.62 81 ARG A C 1
ATOM 678 O O . ARG A 1 81 ? -9.669 3.525 5.172 1.00 97.62 81 ARG A O 1
ATOM 685 N N . ILE A 1 82 ? -7.454 3.200 5.193 1.00 97.56 82 ILE A N 1
ATOM 686 C CA . ILE A 1 82 ? -7.509 1.823 5.713 1.00 97.56 82 ILE A CA 1
ATOM 687 C C . ILE A 1 82 ? -8.180 1.776 7.091 1.00 97.56 82 ILE A C 1
ATOM 689 O O . ILE A 1 82 ? -8.984 0.887 7.356 1.00 97.56 82 ILE A O 1
ATOM 693 N N . ILE A 1 83 ? -7.883 2.729 7.981 1.00 96.81 83 ILE A N 1
ATOM 694 C CA . ILE A 1 83 ? -8.520 2.782 9.307 1.00 96.81 83 ILE A CA 1
ATOM 695 C C . ILE A 1 83 ? -10.024 3.044 9.187 1.00 96.81 83 ILE A C 1
ATOM 697 O O . ILE A 1 83 ? -10.797 2.444 9.932 1.00 96.81 83 ILE A O 1
ATOM 701 N N . GLU A 1 84 ? -10.447 3.908 8.265 1.00 96.12 84 GLU A N 1
ATOM 702 C CA . GLU A 1 84 ? -11.868 4.147 7.987 1.00 96.12 84 GLU A CA 1
ATOM 703 C C . GLU A 1 84 ? -12.554 2.886 7.446 1.00 96.12 84 GLU A C 1
ATOM 705 O O . GLU A 1 84 ? -13.621 2.513 7.931 1.00 96.12 84 GLU A O 1
ATOM 710 N N . MET A 1 85 ? -11.922 2.177 6.504 1.00 95.62 85 MET A N 1
ATOM 711 C CA . MET A 1 85 ? -12.423 0.900 5.977 1.00 95.62 85 MET A CA 1
ATOM 712 C C . MET A 1 85 ? -12.590 -0.152 7.083 1.00 95.62 85 MET A C 1
ATOM 714 O O . MET A 1 85 ? -13.603 -0.845 7.125 1.00 95.62 85 MET A O 1
ATOM 718 N N . GLN A 1 86 ? -11.648 -0.231 8.030 1.00 93.81 86 GLN A N 1
ATOM 719 C CA . GLN A 1 86 ? -11.751 -1.128 9.189 1.00 93.81 86 GLN A CA 1
ATOM 720 C C . GLN A 1 86 ? -12.917 -0.780 10.129 1.00 93.81 86 GLN A C 1
ATOM 722 O O . GLN A 1 86 ? -13.409 -1.659 10.835 1.00 93.81 86 GLN A O 1
ATOM 727 N N . GLN A 1 87 ? -13.337 0.488 10.181 1.00 91.12 87 GLN A N 1
ATOM 728 C CA . GLN A 1 87 ? -14.443 0.951 11.029 1.00 91.12 87 GLN A CA 1
ATOM 729 C C . GLN A 1 87 ? -15.814 0.798 10.364 1.00 91.12 87 GLN A C 1
ATOM 731 O O . GLN A 1 87 ? -16.807 0.662 11.073 1.00 91.12 87 GLN A O 1
ATOM 736 N N . ASN A 1 88 ? -15.861 0.810 9.031 1.00 85.06 88 ASN A N 1
ATOM 737 C CA . ASN A 1 88 ? -17.088 0.704 8.236 1.00 85.06 88 ASN A CA 1
ATOM 738 C C . ASN A 1 88 ? -17.471 -0.746 7.882 1.00 85.06 88 ASN A C 1
ATOM 740 O O . ASN A 1 88 ? -18.326 -0.956 7.022 1.00 85.06 88 ASN A O 1
ATOM 744 N N . LYS A 1 89 ? -16.828 -1.727 8.524 1.00 61.38 89 LYS A N 1
ATOM 745 C CA . LYS A 1 89 ? -17.139 -3.155 8.404 1.00 61.38 89 LYS A CA 1
ATOM 746 C C . LYS A 1 89 ? -18.460 -3.552 9.059 1.00 61.38 89 LYS A C 1
ATOM 748 O O . LYS A 1 89 ? -18.780 -3.012 10.142 1.00 61.38 89 LYS A O 1
#

Secondary structure (DSSP, 8-state):
--HHHHHHHHHHHHHHHHHTT-GGG-S---BGGGGS-SSS--S--TTSHHHHHHHHHHT----HHHHHHHHHSBHHHHHHHHHHHHH--

Sequence (89 aa):
MTAYKKTYDILYRIYNKHRRNYKENSYDSKQMCLMWSTADPPDEIEGTEPFDDIEKTFDISINDDDALDLYDMRLEEATMRIIEMQQNK

=== Feature glossary ===
A reading guide for the features in this record.

Start from the sequence.

  · Sequence gives the chain of amino acids in standard one-letter code (A=alanine, C=cysteine, …, Y=tyrosine), read N→C. It is the only feature that is directly encoded by the gene; all structural features are derived from the folded form of this sequence.

Fold it, and you get atomic coordinates and the backbone conformation that goes with them.

  · The mmCIF table is the protein's shape written out atom by atom. For each backbone N, Cα, C, and carbonyl O, it records an (x, y, z) coordinate triple in Å plus the residue type, chain letter, and residue number.

  · Backbone dihedral angles. Every residue except chain termini has a φ (preceding-C → N → Cα → C) and a ψ (N → Cα → C → next-N). They are reported in degrees following the IUPAC sign convention. Secondary structure is essentially a statement about which (φ, ψ) basin each residue occupies.

  · DSSP 8-state secondary structure assigns each residue one of H (α-helix), G (3₁₀-helix), I (π-helix), E (extended β-strand), B (isolated β-bridge), T (hydrogen-bonded turn), S (bend), or '-' (coil). The assignment is computed from backbone hydrogen-bond geometry via the Kabsch–Sander algorithm.

  · P-SEA three-state annotation labels each residue as helix, strand, or coil 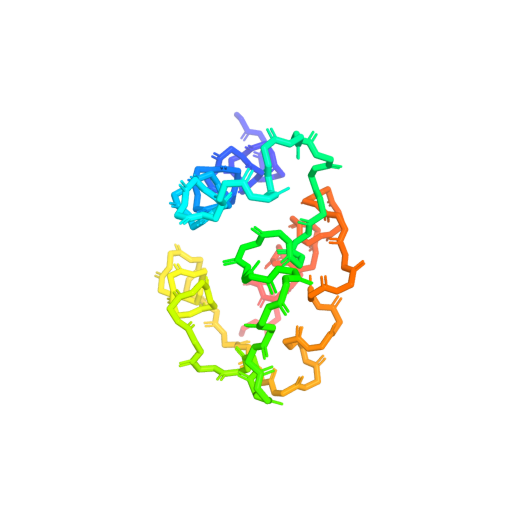based purely on the geometry of the Cα trace. It serves as a fallback when the full backbone (and thus DSSP) is unavailable.

Summarize the fold with a handful of shape descriptors and a per-residue structural alphabet.

  · Radius of gyration (Rg) is the root-mean-square distance of Cα atoms from their centroid — a single number for overall size and compactness. A globular domain of N residues has Rg ≈ 2.2·N^0.38 Å; an extended or disordered chain has a much larger Rg. The Cα contact count is the number of residue pairs whose Cα atoms are within 8 Å and are more than four positions apart in sequence — a standard proxy for tertiary packing density. The bounding box is the smallest axis-aligned box enclosing all Cα atoms.

  · Foldseek's 3Di representation compresses backbone geometry into a per-residue letter drawn from a learned twenty-state alphabet. It captures the tertiary interaction pattern around each residue — which residues are packed against it in space, regardless of where they are in sequence.

  · Accessible surface area quantifies burial. A residue with SASA near zero is packed into the hydrophobic core; one with SASA >100 Å² sits on the surface. Computed here via the Shrake–Rupley numerical algorithm with a 1.4 Å probe.

Ask how reliable the model is.

  · For AlphaFold models, the B-factor field carries pLDDT — the model's own estimate of local accuracy on a 0–100 scale. Regions with pLDDT<50 should be treated as essentially unmodeled; they often correspond to intrinsically disordered segments.

  · For experimental (PDB) structures, the B-factor (temperature factor) quantifies the positional spread of each atom in the crystal — a combination of thermal vibration and static disorder — in units of Å². High B-factors mark flexible loops or poorly resolved regions; low B-factors mark the rigid, well-ordered core.

  · PAE(i, j) answers: if I align the predicted and true structures on residue i, how far off (in Å) do I expect residue j to be? A block-diagonal PAE matrix with low values on the blocks and high values off-diagonal is the signature of a multi-domain protein with confidently predicted domains but uncertain inter-domain orientation.

Place it in context: what it resembles, what it is annotated as, and how it looks.

  · Structural nearest neighbors (via Foldseek easy-search vs the PDB). Reported per hit: target PDB id, E-value, and alignment TM-score. A TM-score above ~0.5 is the conventional threshold for 'same fold'.

  · Functional annotations link the protein to curated databases. InterPro entries identify conserved domains and families by matching the sequence against member-database signatures (Pfam, PROSITE, CDD, …). Gene Ontology (GO) terms describe molecular function, biological process, and cellular component in a controlled vocabulary. CATH places the structure in a hierarchical fold classification (Class/Architecture/Topology/Homologous-superfamily). The organism is the source species.

  · Plot images: a contact map (which residues are close in 3D, as an N×N binary image), a Ramachandran scatter (backbone torsion angles, revealing secondary-structure composition at a glance), and — for AlphaFold structures — a PAE heatmap (pairwise prediction confidence).

  · Structure images are PyMOL renders from six orthogonal camera directions. Cartoon representation draws helices as coils and strands as arrows; sticks shows the backbone as bonds; surface shows the solvent-excluded envelope. Rainbow coloring maps sequence position to hue (blue→red, N→C); chain coloring assigns a distinct color per polypeptide.